Protein AF-A0A7S7ZEH1-F1 (afdb_monomer)

Nearest PDB structures (foldseek):
  2l3n-assembly1_A  TM=7.681E-01  e=2.763E+00  Schizosaccharomyces pombe 972h-
  3k6g-assembly2_B  TM=7.096E-01  e=6.111E+00  Homo sapiens
  4o6x-assembly3_B-2  TM=5.627E-01  e=2.952E+00  Homo sapiens
  2yqf-assembly1_A  TM=6.594E-01  e=6.529E+00  Homo sapiens
  4o6x-assembly3_A  TM=5.802E-01  e=7.453E+00  Homo sapiens

Foldseek 3Di:
DDPPPPPPPDQFQDPVPPPSLVVLCVVLVHDPVRQVVLCVVQPGGSVSSSVVSVVVD

Radius of gyration: 11.83 Å; Cα contacts (8 Å, |Δi|>4): 38; ch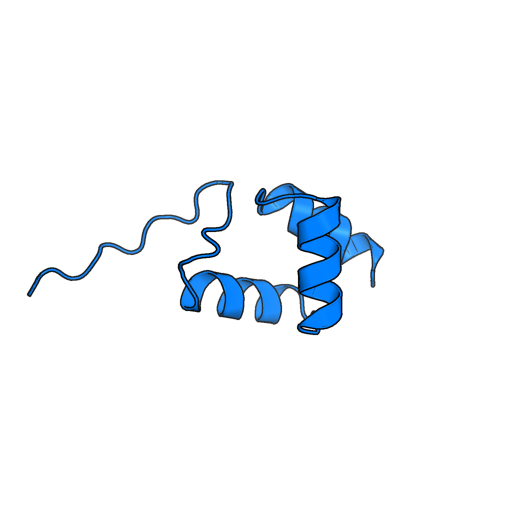ains: 1; bounding box: 24×25×38 Å

Sequence (57 aa):
MNRSKPTHFRNSLNLRDKVQVKILRKRLKLTDEQFSSVLRKSGISISAIAKEAATLK

pLDDT: mean 83.11, std 12.41, range [50.31, 92.5]

Structure (mmCIF, N/CA/C/O backbone):
data_AF-A0A7S7ZEH1-F1
#
_entry.id   AF-A0A7S7ZEH1-F1
#
loop_
_atom_site.group_PDB
_atom_site.id
_atom_site.type_symbol
_atom_site.label_atom_id
_atom_site.label_alt_id
_atom_site.label_co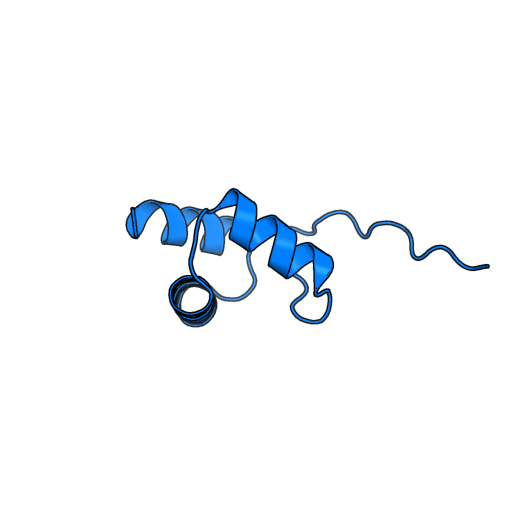mp_id
_atom_site.label_asym_id
_atom_site.label_entity_id
_atom_site.label_seq_id
_atom_site.pdbx_PDB_ins_code
_atom_site.Cartn_x
_atom_site.Cartn_y
_atom_site.Cartn_z
_atom_site.occupancy
_atom_site.B_iso_or_equiv
_atom_site.auth_seq_id
_atom_site.auth_comp_id
_atom_site.auth_asym_id
_atom_site.auth_atom_id
_atom_site.pdbx_PDB_model_num
ATOM 1 N N . MET A 1 1 ? 10.646 -14.595 -25.955 1.00 50.31 1 MET A N 1
ATOM 2 C CA . MET A 1 1 ? 9.625 -14.421 -24.896 1.00 50.31 1 MET A CA 1
ATOM 3 C C . MET A 1 1 ? 10.228 -13.529 -23.814 1.00 50.31 1 MET A C 1
ATOM 5 O O . MET A 1 1 ? 10.949 -14.019 -22.952 1.00 50.31 1 MET A O 1
ATOM 9 N N . ASN A 1 2 ? 10.0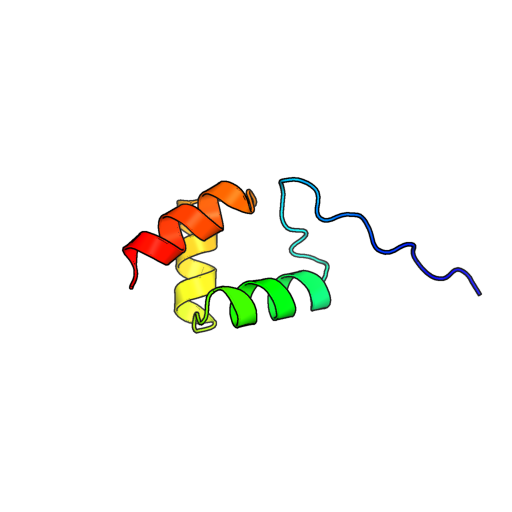46 -12.209 -23.914 1.00 58.00 2 ASN A N 1
ATOM 10 C CA . ASN A 1 2 ? 10.653 -11.263 -22.974 1.00 58.00 2 ASN A CA 1
ATOM 11 C C . ASN A 1 2 ? 9.926 -11.368 -21.634 1.00 58.00 2 ASN A C 1
ATOM 13 O O . ASN A 1 2 ? 8.903 -10.723 -21.423 1.00 58.00 2 ASN A O 1
ATOM 17 N N . ARG A 1 3 ? 10.435 -12.205 -20.724 1.00 57.44 3 ARG A N 1
ATOM 18 C CA . ARG A 1 3 ? 10.026 -12.140 -19.321 1.00 57.44 3 ARG A CA 1
ATOM 19 C C . ARG A 1 3 ? 10.422 -10.757 -18.824 1.00 57.44 3 ARG A C 1
ATOM 21 O O . ARG A 1 3 ? 11.611 -10.476 -18.681 1.00 57.44 3 ARG A O 1
ATOM 28 N N . SER A 1 4 ? 9.429 -9.891 -18.620 1.00 61.81 4 SER A N 1
ATOM 29 C CA . SER A 1 4 ? 9.620 -8.630 -17.911 1.00 61.81 4 SER A CA 1
ATOM 30 C C . SER A 1 4 ? 10.338 -8.972 -16.613 1.00 61.81 4 SER A C 1
ATOM 32 O O . SER A 1 4 ? 9.788 -9.698 -15.782 1.00 61.81 4 SER A O 1
ATOM 34 N N . LYS A 1 5 ? 11.600 -8.545 -16.484 1.00 60.75 5 LYS A N 1
ATOM 35 C CA . LYS A 1 5 ? 12.376 -8.768 -15.263 1.00 60.75 5 LYS A CA 1
ATOM 36 C C . LYS A 1 5 ? 11.520 -8.259 -14.097 1.00 60.75 5 LYS A C 1
ATOM 38 O O . LYS A 1 5 ? 10.912 -7.194 -14.259 1.00 60.75 5 LYS A O 1
ATOM 43 N N . PRO A 1 6 ? 11.429 -8.984 -12.965 1.00 57.47 6 PRO A N 1
ATOM 44 C CA . PRO A 1 6 ? 10.755 -8.462 -11.789 1.00 57.47 6 PRO A CA 1
ATOM 45 C C . PRO A 1 6 ? 11.446 -7.143 -11.486 1.00 57.47 6 PRO A C 1
ATOM 47 O O . PRO A 1 6 ? 12.630 -7.119 -11.151 1.00 57.47 6 PRO A O 1
ATOM 50 N N . THR A 1 7 ? 10.754 -6.037 -11.744 1.00 59.41 7 THR A N 1
ATOM 51 C CA . THR A 1 7 ? 11.308 -4.727 -11.444 1.00 59.41 7 THR A CA 1
ATOM 52 C C . THR A 1 7 ? 11.439 -4.762 -9.938 1.00 59.41 7 THR A C 1
ATOM 54 O O . THR A 1 7 ? 10.415 -4.875 -9.258 1.00 59.41 7 THR A O 1
ATOM 57 N N . HIS A 1 8 ? 12.681 -4.802 -9.433 1.00 57.47 8 HIS A N 1
ATOM 58 C CA . HIS A 1 8 ? 12.951 -4.674 -8.005 1.00 57.47 8 HIS A CA 1
ATOM 59 C C . HIS A 1 8 ? 11.993 -3.620 -7.482 1.00 57.47 8 HIS A C 1
ATOM 61 O O . HIS A 1 8 ? 11.863 -2.578 -8.133 1.00 57.47 8 HIS A O 1
ATOM 67 N N . PHE A 1 9 ? 11.271 -3.920 -6.398 1.00 55.78 9 PHE A N 1
ATOM 68 C CA . PHE A 1 9 ? 10.440 -2.920 -5.747 1.00 55.78 9 PHE A CA 1
ATOM 69 C C . PHE A 1 9 ? 11.347 -1.713 -5.516 1.00 55.78 9 PHE A C 1
ATOM 71 O O . PHE A 1 9 ? 12.216 -1.725 -4.646 1.00 55.78 9 PHE A O 1
ATOM 78 N N . ARG A 1 10 ? 11.208 -0.703 -6.378 1.00 65.44 10 ARG A N 1
ATOM 79 C CA . ARG A 1 10 ? 11.791 0.603 -6.144 1.00 65.44 10 ARG A CA 1
ATOM 80 C C . ARG A 1 10 ? 11.137 1.086 -4.853 1.00 65.44 10 ARG A C 1
ATOM 82 O O . ARG A 1 10 ? 10.076 0.597 -4.466 1.00 65.44 10 ARG A O 1
ATOM 89 N N . ASN A 1 11 ? 11.732 2.064 -4.182 1.00 79.69 11 ASN A N 1
ATOM 90 C CA . ASN A 1 11 ? 11.110 2.622 -2.976 1.00 79.69 11 ASN A CA 1
ATOM 91 C C . ASN A 1 11 ? 9.717 3.245 -3.265 1.00 79.69 11 ASN A C 1
ATOM 93 O O . ASN A 1 11 ? 9.024 3.674 -2.349 1.00 79.69 11 ASN A O 1
ATOM 97 N N . SER A 1 12 ? 9.293 3.270 -4.537 1.00 81.69 12 SER A N 1
ATOM 98 C CA . SER A 1 12 ? 7.955 3.581 -5.019 1.00 81.69 12 SER A CA 1
ATOM 99 C C . SER A 1 12 ? 7.198 2.360 -5.574 1.00 81.69 12 SER A C 1
ATOM 101 O O . SER A 1 12 ? 7.740 1.507 -6.278 1.00 81.69 12 SER A O 1
ATOM 103 N N . LEU A 1 13 ? 5.900 2.315 -5.284 1.00 86.12 13 LEU A N 1
ATOM 104 C CA . LEU A 1 13 ? 4.920 1.371 -5.797 1.00 86.12 13 LEU A CA 1
ATOM 105 C C . LEU A 1 13 ? 4.523 1.739 -7.232 1.00 86.12 13 LEU A C 1
ATOM 107 O O . LEU A 1 13 ? 4.105 2.867 -7.498 1.00 86.12 13 LEU A O 1
ATOM 111 N N . ASN A 1 14 ? 4.564 0.769 -8.149 1.00 86.12 14 ASN A N 1
ATOM 112 C CA . ASN A 1 14 ? 3.994 0.948 -9.478 1.00 86.12 14 ASN A CA 1
ATOM 113 C C . ASN A 1 14 ? 2.494 0.620 -9.470 1.00 86.12 14 ASN A C 1
ATOM 115 O O . ASN A 1 14 ? 2.101 -0.543 -9.447 1.00 86.12 14 ASN A O 1
ATOM 119 N N . LEU A 1 15 ? 1.648 1.648 -9.558 1.00 83.94 15 LEU A N 1
ATOM 120 C CA . LEU A 1 15 ? 0.189 1.487 -9.592 1.00 83.94 15 LEU A CA 1
ATOM 121 C C . LEU A 1 15 ? -0.325 0.777 -10.854 1.00 83.94 15 LEU A C 1
ATOM 123 O O . LEU A 1 15 ? -1.422 0.223 -10.842 1.00 83.94 15 LEU A O 1
ATOM 127 N N . ARG A 1 16 ? 0.456 0.767 -11.943 1.00 85.81 16 ARG A N 1
ATOM 128 C CA . ARG A 1 16 ? 0.111 0.018 -13.163 1.00 85.81 16 ARG A CA 1
ATOM 129 C C . ARG A 1 16 ? 0.387 -1.477 -13.011 1.00 85.81 16 ARG A C 1
ATOM 131 O O . ARG A 1 16 ? -0.201 -2.283 -13.729 1.00 85.81 16 ARG A O 1
ATOM 138 N N . ASP A 1 17 ? 1.254 -1.852 -12.072 1.00 88.12 17 ASP A N 1
ATOM 139 C CA . ASP A 1 17 ? 1.556 -3.244 -11.771 1.00 88.12 17 ASP A CA 1
ATOM 140 C C . ASP A 1 17 ? 0.565 -3.795 -10.734 1.00 88.12 17 ASP A C 1
ATOM 142 O O . ASP A 1 17 ? 0.730 -3.683 -9.515 1.00 88.12 17 ASP A O 1
ATOM 146 N N . LYS A 1 18 ? -0.484 -4.447 -11.245 1.00 88.06 18 LYS A N 1
ATOM 147 C CA . LYS A 1 18 ? -1.528 -5.078 -10.425 1.00 88.06 18 LYS A CA 1
ATOM 148 C C . LYS A 1 18 ? -0.970 -6.144 -9.475 1.00 88.06 18 LYS A C 1
ATOM 150 O O . LYS A 1 18 ? -1.571 -6.390 -8.428 1.00 88.06 18 LYS A O 1
ATOM 155 N N . VAL A 1 19 ? 0.153 -6.784 -9.813 1.00 89.56 19 VAL A N 1
ATOM 156 C CA . VAL A 1 19 ? 0.778 -7.810 -8.968 1.00 89.56 19 VAL A CA 1
ATOM 157 C C . VAL A 1 19 ? 1.448 -7.151 -7.768 1.00 89.56 19 VAL A C 1
ATOM 159 O O . VAL A 1 19 ? 1.207 -7.581 -6.639 1.00 89.56 19 VAL A O 1
ATOM 162 N N . GLN A 1 20 ? 2.205 -6.071 -7.981 1.00 87.25 20 GLN A N 1
ATOM 163 C CA . GLN A 1 20 ? 2.808 -5.305 -6.884 1.00 87.25 20 GLN A CA 1
ATOM 164 C C . GLN A 1 20 ? 1.751 -4.751 -5.926 1.00 87.25 20 GLN A C 1
ATOM 166 O O . GLN A 1 20 ? 1.869 -4.943 -4.715 1.00 87.25 20 GLN A O 1
ATOM 171 N N . VAL A 1 21 ? 0.690 -4.137 -6.459 1.00 89.00 21 VAL A N 1
ATOM 172 C CA . VAL A 1 21 ? -0.425 -3.604 -5.658 1.00 89.00 21 VAL A CA 1
ATOM 173 C C . VAL A 1 21 ? -1.081 -4.710 -4.829 1.00 89.00 21 VAL A C 1
ATOM 175 O O . VAL A 1 21 ? -1.267 -4.561 -3.620 1.00 89.00 21 VAL A O 1
ATOM 178 N N . LYS A 1 22 ? -1.375 -5.863 -5.446 1.00 91.19 22 LYS A N 1
ATOM 179 C CA . LYS A 1 22 ? -1.996 -7.004 -4.760 1.00 91.19 22 LYS A CA 1
ATOM 180 C C . LYS A 1 22 ? -1.102 -7.573 -3.657 1.00 91.19 22 LYS A C 1
ATOM 182 O O . LYS A 1 22 ? -1.603 -7.877 -2.575 1.00 91.19 22 LYS A O 1
ATOM 187 N N . ILE A 1 23 ? 0.199 -7.725 -3.913 1.00 91.00 23 ILE A N 1
ATOM 188 C CA . ILE A 1 23 ? 1.165 -8.224 -2.922 1.00 91.00 23 ILE A CA 1
ATOM 189 C C . ILE A 1 23 ? 1.276 -7.249 -1.752 1.00 91.00 23 ILE A C 1
ATOM 191 O O . ILE A 1 23 ? 1.197 -7.681 -0.601 1.00 91.00 23 ILE A O 1
ATOM 195 N N . LEU A 1 24 ? 1.433 -5.951 -2.025 1.00 89.25 24 LEU A N 1
ATOM 196 C CA . LEU A 1 24 ? 1.600 -4.947 -0.979 1.00 89.25 24 LEU A CA 1
ATOM 197 C C . LEU A 1 24 ? 0.350 -4.849 -0.100 1.00 89.25 24 LEU A C 1
ATOM 199 O O . LEU A 1 24 ? 0.462 -4.928 1.120 1.00 89.25 24 LEU A O 1
ATOM 203 N N . ARG A 1 25 ? -0.841 -4.795 -0.707 1.00 92.00 25 ARG A N 1
ATOM 204 C CA . ARG A 1 25 ? -2.116 -4.799 0.021 1.00 92.00 25 ARG A CA 1
ATOM 205 C C . ARG A 1 25 ? -2.256 -6.016 0.936 1.00 92.00 25 ARG A C 1
ATOM 207 O O . ARG A 1 25 ? -2.583 -5.866 2.110 1.00 92.00 25 ARG A O 1
ATOM 214 N N . LYS A 1 26 ? -1.947 -7.217 0.427 1.00 92.44 26 LYS A N 1
ATOM 215 C CA . LYS A 1 26 ? -1.980 -8.454 1.225 1.00 92.44 26 LYS A CA 1
ATOM 216 C C . LYS A 1 26 ? -0.985 -8.430 2.385 1.00 92.44 26 LYS A C 1
ATOM 218 O O . LYS A 1 26 ? -1.335 -8.853 3.481 1.00 92.44 26 LYS A O 1
ATOM 223 N N . ARG A 1 27 ? 0.237 -7.935 2.164 1.00 90.81 27 ARG A N 1
ATOM 224 C CA . ARG A 1 27 ? 1.264 -7.826 3.216 1.00 90.81 27 ARG A CA 1
ATOM 225 C C . ARG A 1 27 ? 0.856 -6.858 4.321 1.00 90.81 27 ARG A C 1
ATOM 227 O O . ARG A 1 27 ? 1.069 -7.159 5.490 1.00 90.81 27 ARG A O 1
ATOM 234 N N . LEU A 1 28 ? 0.251 -5.734 3.947 1.00 90.56 28 LEU A N 1
ATOM 235 C CA . LEU A 1 28 ? -0.220 -4.716 4.885 1.00 90.56 28 LEU A CA 1
ATOM 236 C C . LEU A 1 28 ? -1.571 -5.065 5.527 1.00 90.56 28 LEU A C 1
ATOM 238 O O . LEU A 1 28 ? -1.993 -4.370 6.442 1.00 90.56 28 LEU A O 1
ATOM 242 N N . LYS A 1 29 ? -2.223 -6.154 5.092 1.00 92.50 29 LYS A N 1
ATOM 243 C CA . LYS A 1 29 ? -3.539 -6.606 5.577 1.00 92.50 29 LYS A CA 1
ATOM 244 C C . LYS A 1 29 ? -4.619 -5.518 5.485 1.00 92.50 29 LYS A C 1
ATOM 246 O O . LYS A 1 29 ? -5.468 -5.417 6.362 1.00 92.50 29 LYS A O 1
ATOM 251 N N . LEU A 1 30 ? -4.581 -4.722 4.418 1.00 90.50 30 LEU A N 1
ATOM 252 C CA . LEU A 1 30 ? -5.529 -3.631 4.187 1.00 90.50 30 LEU A CA 1
ATOM 253 C C . LEU A 1 30 ? -6.656 -4.055 3.241 1.00 90.50 30 LEU A C 1
ATOM 255 O O . LEU A 1 30 ? -6.442 -4.837 2.305 1.00 90.50 30 LEU A O 1
ATOM 259 N N . THR A 1 31 ? -7.843 -3.483 3.439 1.00 92.12 31 THR A N 1
ATOM 260 C CA . THR A 1 31 ? -8.921 -3.526 2.440 1.00 92.12 31 THR A CA 1
ATOM 261 C C . THR A 1 31 ? -8.573 -2.648 1.230 1.00 92.12 31 THR A C 1
ATOM 263 O O . THR A 1 31 ? -7.639 -1.844 1.279 1.00 92.12 31 THR A O 1
ATOM 266 N N . ASP A 1 32 ? -9.292 -2.801 0.111 1.00 89.75 32 ASP A N 1
ATOM 267 C CA . ASP A 1 32 ? -9.082 -1.937 -1.066 1.00 89.75 32 ASP A CA 1
ATOM 268 C C . ASP A 1 32 ? -9.346 -0.454 -0.745 1.00 89.75 32 ASP A C 1
ATOM 270 O O . ASP A 1 32 ? -8.602 0.421 -1.192 1.00 89.75 32 ASP A O 1
ATOM 274 N N . GLU A 1 33 ? -10.349 -0.172 0.088 1.00 91.25 33 GLU A N 1
ATOM 275 C CA . GLU A 1 33 ? -10.702 1.182 0.528 1.00 91.25 33 GLU A CA 1
ATOM 276 C C . GLU A 1 33 ? -9.609 1.805 1.400 1.00 91.25 33 GLU A C 1
ATOM 278 O O . GLU A 1 33 ? -9.142 2.911 1.119 1.00 91.25 33 GLU A O 1
ATOM 283 N N . GLN A 1 34 ? -9.139 1.068 2.413 1.00 90.94 34 GLN A N 1
ATOM 284 C CA . GLN A 1 34 ? -8.044 1.512 3.277 1.00 90.94 34 GLN A CA 1
ATOM 285 C C . GLN A 1 34 ? -6.772 1.744 2.465 1.00 90.94 34 GLN A C 1
ATOM 287 O O . GLN A 1 34 ? -6.108 2.763 2.625 1.00 90.94 34 GLN A O 1
ATOM 292 N N . PHE A 1 35 ? -6.452 0.832 1.546 1.00 91.06 35 PHE A N 1
ATOM 293 C CA . PHE A 1 35 ? -5.279 0.959 0.692 1.00 91.06 35 PHE A CA 1
ATOM 294 C C . PHE A 1 35 ? -5.357 2.193 -0.220 1.00 91.06 35 PHE A C 1
ATOM 296 O O . PHE A 1 35 ? -4.380 2.930 -0.341 1.00 91.06 35 PHE A O 1
ATOM 303 N N . SER A 1 36 ? -6.522 2.467 -0.815 1.00 90.75 36 SER A N 1
ATOM 304 C CA . SER A 1 36 ? -6.757 3.673 -1.620 1.00 90.75 36 SER A CA 1
ATOM 305 C C . SER A 1 36 ? -6.618 4.956 -0.791 1.00 90.75 36 SER A C 1
ATOM 307 O O . SER A 1 36 ? -5.992 5.919 -1.236 1.00 90.75 36 SER A O 1
ATOM 309 N N . SER A 1 37 ? -7.135 4.956 0.442 1.00 92.06 37 SER A N 1
ATOM 310 C CA . SER A 1 37 ? -6.990 6.076 1.378 1.00 92.06 37 SER A CA 1
ATOM 311 C C . SER A 1 37 ? -5.521 6.331 1.740 1.00 92.06 37 SER A C 1
ATOM 313 O O . SER A 1 37 ? -5.033 7.458 1.621 1.00 92.06 37 SER A O 1
ATOM 315 N N . VAL A 1 38 ? -4.769 5.271 2.061 1.00 92.19 38 VAL A N 1
ATOM 316 C CA . VAL A 1 38 ? -3.327 5.358 2.339 1.00 92.19 38 VAL A CA 1
ATOM 317 C C . VAL A 1 38 ? -2.566 5.898 1.134 1.00 92.19 38 VAL A C 1
ATOM 319 O O . VAL A 1 38 ? -1.710 6.764 1.302 1.00 92.19 38 VAL A O 1
ATOM 322 N N . LEU A 1 39 ? -2.875 5.440 -0.081 1.00 90.44 39 LEU A N 1
ATOM 323 C CA . LEU A 1 39 ? -2.233 5.941 -1.299 1.00 90.44 39 LEU A CA 1
ATOM 324 C C . LEU A 1 39 ? -2.489 7.431 -1.528 1.00 90.44 39 LEU A C 1
ATOM 326 O O . LEU A 1 39 ? -1.577 8.149 -1.933 1.00 90.44 39 LEU A O 1
ATOM 330 N N . ARG A 1 40 ? -3.706 7.909 -1.253 1.00 90.38 40 ARG A N 1
ATOM 331 C CA . ARG A 1 40 ? -4.039 9.337 -1.362 1.00 90.38 40 ARG A CA 1
ATOM 332 C C . ARG A 1 40 ? -3.274 10.186 -0.349 1.00 90.38 40 ARG A C 1
ATOM 334 O O . ARG A 1 40 ? -2.890 11.301 -0.679 1.00 90.38 40 ARG A O 1
ATOM 341 N N . LYS A 1 41 ? -3.039 9.660 0.856 1.00 90.75 41 LYS A N 1
ATOM 342 C CA . LYS A 1 41 ? -2.382 10.384 1.955 1.00 90.75 41 LYS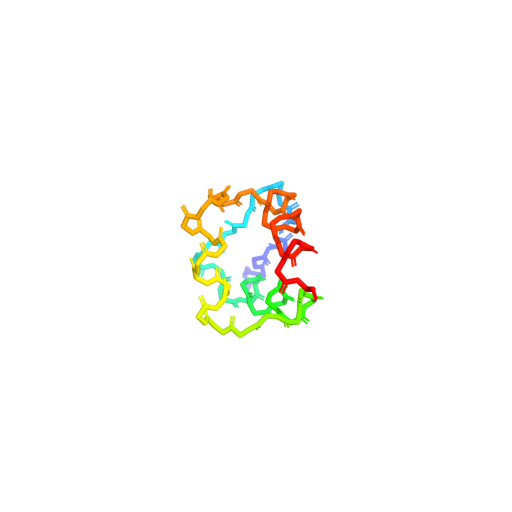 A CA 1
ATOM 343 C C . LYS A 1 41 ? -0.850 10.332 1.896 1.00 90.75 41 LYS A C 1
ATOM 345 O O . LYS A 1 41 ? -0.192 11.339 2.120 1.00 90.75 41 LYS A O 1
ATOM 350 N N . SER A 1 42 ? -0.282 9.165 1.591 1.00 87.31 42 SER A N 1
ATOM 351 C CA . SER A 1 42 ? 1.168 8.898 1.619 1.00 87.31 42 SER A CA 1
ATOM 352 C C . SER A 1 42 ? 1.854 8.971 0.249 1.00 87.31 42 SER A C 1
ATOM 354 O O . SER A 1 42 ? 3.084 9.011 0.168 1.00 87.31 42 SER A O 1
ATOM 356 N N . GLY A 1 43 ? 1.076 8.990 -0.837 1.00 86.12 43 GLY A N 1
ATOM 357 C CA . GLY A 1 43 ? 1.587 8.908 -2.200 1.00 86.12 43 GLY A CA 1
ATOM 358 C C . GLY A 1 43 ? 2.063 7.500 -2.570 1.00 86.12 43 GLY A C 1
ATOM 359 O O . GLY A 1 43 ? 1.664 6.496 -1.986 1.00 86.12 43 GLY A O 1
ATOM 360 N N . ILE A 1 44 ? 2.926 7.413 -3.584 1.00 87.81 44 ILE A N 1
ATOM 361 C CA . ILE A 1 44 ? 3.377 6.128 -4.143 1.00 87.81 44 ILE A CA 1
ATOM 362 C C . ILE A 1 44 ? 4.598 5.532 -3.430 1.00 87.81 44 ILE A C 1
ATOM 364 O O . ILE A 1 44 ? 5.098 4.505 -3.867 1.00 87.81 44 ILE A O 1
ATOM 368 N N . SER A 1 45 ? 5.126 6.147 -2.371 1.00 89.44 45 SER A N 1
ATOM 369 C CA . SER A 1 45 ? 6.296 5.615 -1.656 1.00 89.44 45 SER A CA 1
ATOM 370 C C . SER A 1 45 ? 5.911 4.409 -0.797 1.00 89.44 45 SER A C 1
ATOM 372 O O . SE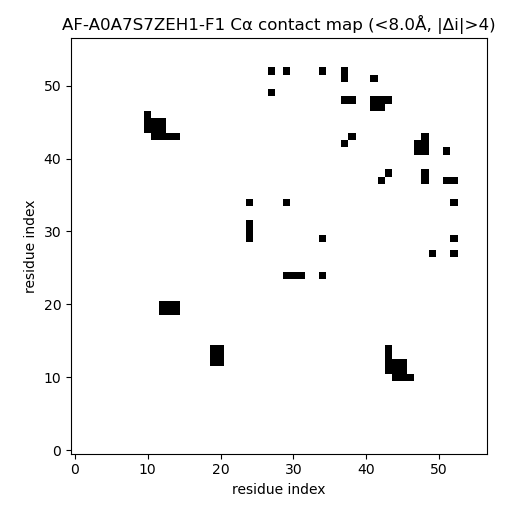R A 1 45 ? 5.068 4.52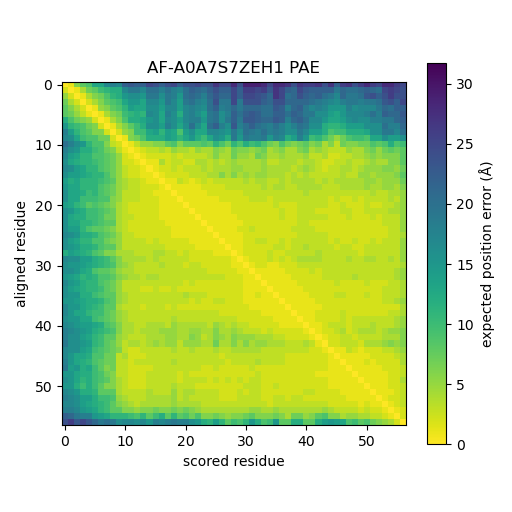8 0.086 1.00 89.44 45 SER A O 1
ATOM 374 N N . ILE A 1 46 ? 6.548 3.251 -1.002 1.00 88.19 46 ILE A N 1
ATOM 375 C CA . ILE A 1 46 ? 6.237 2.014 -0.261 1.00 88.19 46 ILE A CA 1
ATOM 376 C C . ILE A 1 46 ? 6.500 2.195 1.235 1.00 88.19 46 ILE A C 1
ATOM 378 O O . ILE A 1 46 ? 5.708 1.738 2.055 1.00 88.19 46 ILE A O 1
ATOM 382 N N . SER A 1 47 ? 7.585 2.888 1.590 1.00 88.31 47 SER A N 1
ATOM 383 C CA . SER A 1 47 ? 7.914 3.183 2.987 1.00 88.31 47 SER A CA 1
ATOM 384 C C . SER A 1 47 ? 6.852 4.075 3.640 1.00 88.31 47 SER A C 1
ATOM 386 O O . SER A 1 47 ? 6.398 3.792 4.748 1.00 88.31 47 SER A O 1
ATOM 388 N N . ALA A 1 48 ? 6.381 5.104 2.924 1.00 90.31 48 ALA A N 1
ATOM 389 C CA . ALA A 1 48 ? 5.328 5.986 3.423 1.00 90.31 48 ALA A CA 1
ATOM 390 C C . ALA A 1 48 ? 3.990 5.242 3.576 1.00 90.31 48 ALA A C 1
ATOM 392 O O . ALA A 1 48 ? 3.347 5.360 4.617 1.00 90.31 48 ALA A O 1
ATOM 393 N N . ILE A 1 49 ? 3.627 4.411 2.591 1.00 90.88 49 ILE A N 1
ATOM 394 C CA . ILE A 1 49 ? 2.441 3.544 2.639 1.00 90.88 49 ILE A CA 1
ATOM 395 C C . ILE A 1 49 ? 2.520 2.600 3.841 1.00 90.88 49 ILE A C 1
ATOM 397 O O . ILE A 1 49 ? 1.547 2.465 4.572 1.00 90.88 49 ILE A O 1
ATOM 401 N N . ALA A 1 50 ? 3.664 1.948 4.069 1.00 89.50 50 ALA A N 1
ATOM 402 C CA . ALA A 1 50 ? 3.839 1.025 5.189 1.00 89.50 50 ALA A CA 1
ATOM 403 C C . ALA A 1 50 ? 3.739 1.736 6.547 1.00 89.50 50 ALA A C 1
ATOM 405 O O . ALA A 1 50 ? 3.135 1.198 7.474 1.00 89.50 50 ALA A O 1
ATOM 406 N N . LYS A 1 51 ? 4.293 2.950 6.655 1.00 90.81 51 LYS A N 1
ATOM 407 C CA . LYS A 1 51 ? 4.225 3.764 7.872 1.00 90.81 51 LYS A CA 1
ATOM 408 C C . LYS A 1 51 ? 2.795 4.214 8.174 1.00 90.81 51 LYS A C 1
ATOM 410 O O . LYS A 1 51 ? 2.348 4.052 9.300 1.00 90.81 51 LYS A O 1
ATOM 415 N N . GLU A 1 52 ? 2.067 4.716 7.179 1.00 90.19 52 GLU A N 1
ATOM 416 C CA . GLU A 1 52 ? 0.648 5.077 7.333 1.00 90.19 52 GLU A CA 1
ATOM 417 C C . GLU A 1 52 ? -0.225 3.852 7.620 1.00 90.19 52 GLU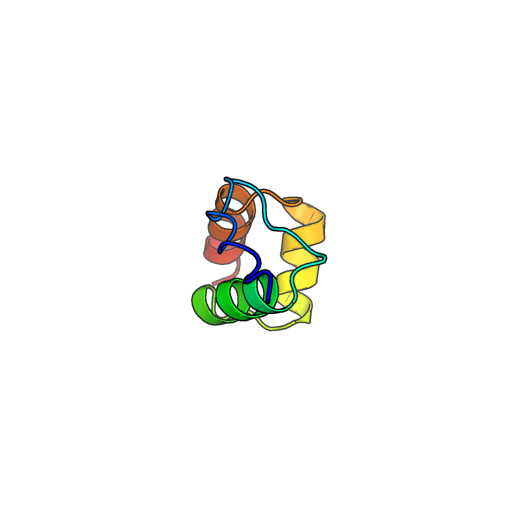 A C 1
ATOM 419 O O . GLU A 1 52 ? -1.053 3.875 8.526 1.00 90.19 52 GLU A O 1
ATOM 424 N N . ALA A 1 53 ? 0.005 2.735 6.929 1.00 90.44 53 ALA A N 1
ATOM 425 C CA . ALA A 1 53 ? -0.706 1.487 7.189 1.00 90.44 53 ALA A CA 1
ATOM 426 C C . ALA A 1 53 ? -0.521 0.990 8.632 1.00 90.44 53 ALA A C 1
ATOM 428 O O . ALA A 1 53 ? -1.457 0.443 9.208 1.00 90.44 53 ALA A O 1
ATOM 429 N N . ALA A 1 54 ? 0.657 1.196 9.229 1.00 88.81 54 ALA A N 1
ATOM 430 C CA . ALA A 1 54 ? 0.901 0.862 10.630 1.00 88.81 54 ALA A CA 1
ATOM 431 C C . ALA A 1 54 ? 0.096 1.736 11.610 1.00 88.81 54 ALA A C 1
ATOM 433 O O . ALA A 1 54 ? -0.169 1.283 12.716 1.00 88.81 54 ALA A O 1
ATOM 434 N N . THR A 1 55 ? -0.306 2.949 11.213 1.00 88.06 55 THR A N 1
ATOM 435 C CA . THR A 1 55 ? -1.142 3.848 12.036 1.00 88.06 55 THR A CA 1
ATOM 436 C C . THR A 1 55 ? -2.644 3.582 11.918 1.00 88.06 55 THR A C 1
ATOM 438 O O . THR A 1 55 ? -3.414 4.088 12.725 1.00 88.06 55 THR A O 1
ATOM 441 N N . LEU A 1 56 ? -3.068 2.800 10.920 1.00 79.56 56 LEU A N 1
ATOM 442 C CA . LEU A 1 56 ? -4.469 2.402 10.706 1.00 79.56 56 LEU A CA 1
ATOM 443 C C . LEU A 1 56 ? -4.855 1.113 11.441 1.00 79.56 56 LEU A C 1
ATOM 445 O O . LEU A 1 56 ? -5.991 0.654 11.319 1.00 79.56 56 LEU A O 1
ATOM 449 N N . LYS A 1 57 ? -3.886 0.502 12.117 1.00 60.12 57 LYS A N 1
ATOM 450 C CA . LYS A 1 57 ? -4.017 -0.760 12.829 1.00 60.12 57 LYS A CA 1
ATOM 451 C C . LYS A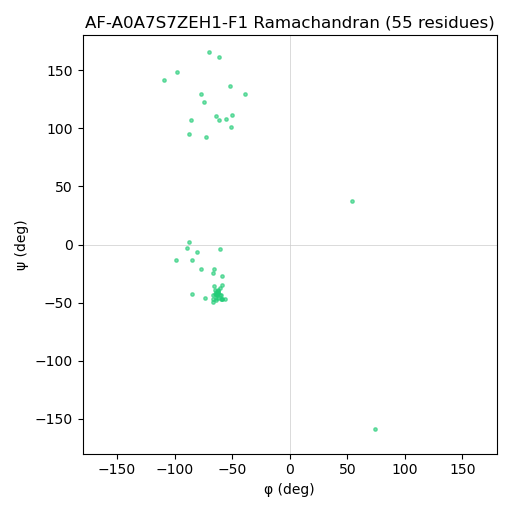 1 57 ? -4.258 -0.507 14.306 1.00 60.12 57 LYS A C 1
ATOM 453 O O . LYS A 1 57 ? -5.034 -1.296 14.881 1.00 60.12 57 LYS A O 1
#

Solvent-accessible surface area (backbone atoms only — not comparable to full-atom values): 3500 Å² total; per-residue (Å²): 131,87,73,77,68,81,72,70,84,51,70,46,57,54,85,86,39,64,64,59,49,53,51,51,36,62,74,68,71,47,53,74,66,57,47,53,52,38,39,73,75,46,42,53,32,47,65,43,34,53,54,53,54,62,74,76,108

Secondary structure (DSSP, 8-state):
----------SB--TT-HHHHHHHHHHHT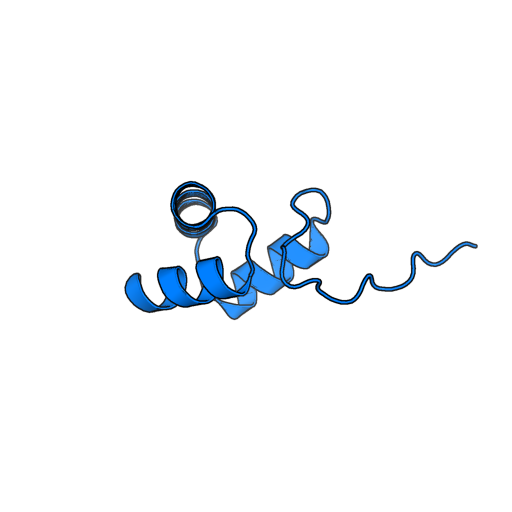--HHHHHHHHHHHTTBHHHHHHHHHH--

Mean predicted aligned error: 6.57 Å